Protein AF-A0A9D2JHE3-F1 (afdb_monomer_lite)

Organism: NCBI:txid2838561

Foldseek 3Di:
DVVVLVVQVVCCVVDVPDFDADQCCVVPVPCVVRHGQAHEDEADDLVVQCVCQVPPHPHQYEYQEHWQQADPTSPPVVSQLVVVVVHVSHPYYAYFPAEQPWDWDQDPPPRDTDTAFPPVVVDPDHPGRSSRRHCAYNVRHGDPSVVVVCVSVVVVVD

InterPro domains:
  IPR006103 Glycoside hydrolase family 2, catalytic domain [PF02836] (2-155)
  IPR017853 Glycoside hydrolase superfamily [SSF51445] (3-153)
  IPR050347 Bacterial Beta-galactosidase [PTHR46323] (1-153)

Sequence (158 aa):
GDNTVAMDQYFKSVDDSRLTHYEGIFQNRVDEDRMSDVESRMYASPADIKEYLSNNPKKPYLNCEYMHSMGNSVGGFDEYVHLYDEFDTYLGGFIWDYIDQALYVTDEVTGKQVLRYGGDFDERHSDYEFSGDGIVFANRQPKPAIQEVSYYYGRYDN

pLDDT: mean 96.23, std 3.99, range [56.28, 98.69]

Radius of gyration: 19.62 Å; chains: 1; bounding box: 42×37×54 Å

Secondary structure (DSSP, 8-state):
-HHHHHHHHHHHHH-TTS----THHHH-GGGTTTS-SSEEEES--HHHHHHHHHS--SS-EEEEEES--SSS--TTHHHHHHHHHH-TTEEEEEES-SB---EEEE-TTT--EEEE-TTTT--SS--GGGG---SB-TTSPBPTHHHHHHHHHTTT--

Structure (mmCIF, N/CA/C/O backbone):
data_AF-A0A9D2JHE3-F1
#
_entry.id   AF-A0A9D2JHE3-F1
#
loop_
_atom_site.group_PDB
_atom_site.id
_atom_site.type_symbol
_atom_site.label_atom_id
_atom_site.label_alt_id
_atom_site.label_comp_id
_atom_site.label_asym_id
_atom_site.label_entity_id
_atom_site.label_seq_id
_atom_site.pdbx_PDB_ins_code
_atom_site.Cartn_x
_atom_site.Cartn_y
_atom_site.Cartn_z
_atom_site.occupancy
_atom_site.B_iso_or_equiv
_atom_site.auth_seq_id
_atom_site.auth_comp_id
_atom_site.auth_asym_id
_atom_site.auth_atom_id
_atom_site.pdbx_PDB_model_num
ATOM 1 N N . GLY A 1 1 ? 14.855 -16.138 -4.904 1.00 89.44 1 GLY A N 1
ATOM 2 C CA . GLY A 1 1 ? 15.406 -17.457 -4.544 1.00 89.44 1 GLY A CA 1
ATOM 3 C C . GLY A 1 1 ? 14.767 -18.498 -5.435 1.00 89.44 1 GLY A C 1
ATOM 4 O O . GLY A 1 1 ? 13.705 -18.229 -5.979 1.00 89.44 1 GLY A O 1
ATOM 5 N N . ASP A 1 2 ? 15.355 -19.684 -5.585 1.00 94.56 2 ASP A N 1
ATOM 6 C CA . ASP A 1 2 ? 14.929 -20.611 -6.651 1.00 94.56 2 ASP A CA 1
ATOM 7 C C . ASP A 1 2 ? 13.441 -21.003 -6.611 1.00 94.56 2 ASP A C 1
ATOM 9 O O . ASP A 1 2 ? 12.822 -21.127 -7.664 1.00 94.56 2 ASP A O 1
ATOM 13 N N . ASN A 1 3 ? 12.828 -21.099 -5.424 1.00 96.75 3 ASN A N 1
ATOM 14 C CA . ASN A 1 3 ? 11.388 -21.361 -5.308 1.00 96.75 3 ASN A CA 1
ATOM 15 C C . ASN A 1 3 ? 10.529 -20.232 -5.898 1.00 96.75 3 ASN A C 1
ATOM 17 O O . ASN A 1 3 ? 9.572 -20.513 -6.614 1.00 96.75 3 ASN A O 1
ATOM 21 N N . THR A 1 4 ? 10.854 -18.965 -5.621 1.00 96.44 4 THR A N 1
ATOM 22 C CA . THR A 1 4 ? 10.079 -17.828 -6.144 1.00 96.44 4 THR A CA 1
ATOM 23 C C . THR A 1 4 ? 10.277 -17.653 -7.646 1.00 96.44 4 THR A C 1
ATOM 25 O O . THR A 1 4 ? 9.315 -17.362 -8.349 1.00 96.44 4 THR A O 1
ATOM 28 N N . VAL A 1 5 ? 11.473 -17.956 -8.162 1.00 97.06 5 VAL A N 1
ATOM 29 C CA . VAL A 1 5 ? 11.715 -18.003 -9.612 1.00 97.06 5 VAL A CA 1
ATOM 30 C C . VAL A 1 5 ? 10.904 -19.122 -10.270 1.00 97.06 5 VAL A C 1
ATOM 32 O O . VAL A 1 5 ? 10.291 -18.903 -11.310 1.00 97.06 5 VAL A O 1
ATOM 35 N N . ALA A 1 6 ? 10.851 -20.314 -9.668 1.00 98.00 6 ALA A N 1
ATOM 36 C CA . ALA A 1 6 ? 10.049 -21.417 -10.196 1.00 98.00 6 ALA A CA 1
ATOM 37 C C . ALA A 1 6 ? 8.542 -21.092 -10.204 1.00 98.00 6 ALA A C 1
ATOM 39 O O . ALA A 1 6 ? 7.841 -21.478 -11.137 1.00 98.00 6 ALA A O 1
ATOM 40 N N . MET A 1 7 ? 8.046 -20.361 -9.197 1.00 97.88 7 MET A N 1
ATOM 41 C CA . MET A 1 7 ? 6.662 -19.872 -9.169 1.00 97.88 7 MET A CA 1
ATOM 42 C C . MET A 1 7 ? 6.382 -18.882 -10.303 1.00 97.88 7 MET A C 1
ATOM 44 O O . MET A 1 7 ? 5.383 -19.041 -11.000 1.00 97.88 7 MET A O 1
ATOM 48 N N . ASP A 1 8 ? 7.261 -17.899 -10.512 1.00 97.56 8 ASP A N 1
ATOM 49 C CA . ASP A 1 8 ? 7.140 -16.922 -11.601 1.00 97.56 8 ASP A CA 1
ATOM 50 C C . ASP A 1 8 ? 7.090 -17.620 -12.971 1.00 97.56 8 ASP A C 1
ATOM 52 O O . ASP A 1 8 ? 6.124 -17.464 -13.720 1.00 97.56 8 ASP A O 1
ATOM 56 N N . GLN A 1 9 ? 8.050 -18.514 -13.230 1.00 97.44 9 GLN A N 1
ATOM 57 C CA . GLN A 1 9 ? 8.107 -19.319 -14.452 1.00 97.44 9 GLN A CA 1
ATOM 58 C C . GLN A 1 9 ? 6.847 -20.164 -14.656 1.00 97.44 9 GLN A C 1
ATOM 60 O O . GLN A 1 9 ? 6.346 -20.271 -15.776 1.00 97.44 9 GLN A O 1
ATOM 65 N N . TYR A 1 10 ? 6.318 -20.758 -13.583 1.00 98.00 10 TYR A N 1
ATOM 66 C CA . TYR A 1 10 ? 5.072 -21.509 -13.649 1.00 98.00 10 TYR A CA 1
ATOM 67 C C . TYR A 1 10 ? 3.901 -20.612 -14.057 1.00 98.00 10 TYR A C 1
ATOM 69 O O . TYR A 1 10 ? 3.204 -20.948 -15.015 1.00 98.00 10 TYR A O 1
ATOM 77 N N . PHE A 1 11 ? 3.700 -19.466 -13.396 1.00 97.88 11 PHE A N 1
ATOM 78 C CA . PHE A 1 11 ? 2.599 -18.561 -13.732 1.00 97.88 11 PHE A CA 1
ATOM 79 C C . PHE A 1 11 ? 2.693 -18.066 -15.174 1.00 97.88 11 PHE A C 1
ATOM 81 O O . PHE A 1 11 ? 1.696 -18.133 -15.885 1.00 97.88 11 PHE A O 1
ATOM 88 N N . LYS A 1 12 ? 3.893 -17.714 -15.648 1.00 97.44 12 LYS A N 1
ATOM 89 C CA . LYS A 1 12 ? 4.123 -17.348 -17.054 1.00 97.44 12 LYS A CA 1
ATOM 90 C C . LYS A 1 12 ? 3.862 -18.494 -18.032 1.00 97.44 12 LYS A C 1
ATOM 92 O O . LYS A 1 12 ? 3.424 -18.248 -19.147 1.00 97.44 12 LYS A O 1
ATOM 97 N N . SER A 1 13 ? 4.103 -19.746 -17.636 1.00 98.06 13 SER A N 1
ATOM 98 C CA . SER A 1 13 ? 3.794 -20.910 -18.482 1.00 98.06 13 SER A CA 1
ATOM 99 C C . SER A 1 13 ? 2.296 -21.222 -18.573 1.00 98.06 13 SER A C 1
ATOM 101 O O . SER A 1 13 ? 1.853 -21.820 -19.552 1.00 98.06 13 SER A O 1
ATOM 103 N N . VAL A 1 14 ? 1.527 -20.849 -17.545 1.00 98.25 14 VAL A N 1
ATOM 104 C CA . VAL A 1 14 ? 0.078 -21.081 -17.466 1.00 98.25 14 VAL A CA 1
ATOM 105 C C . VAL A 1 14 ? -0.696 -19.943 -18.121 1.00 98.25 14 VAL A C 1
ATOM 107 O O . VAL A 1 14 ? -1.692 -20.193 -18.797 1.00 98.25 14 VAL A O 1
ATOM 110 N N . ASP A 1 15 ? -0.252 -18.709 -17.903 1.00 97.94 15 ASP A N 1
ATOM 111 C CA . ASP A 1 15 ? -0.874 -17.497 -18.411 1.00 97.94 15 ASP A CA 1
ATOM 112 C C . ASP A 1 15 ? 0.158 -16.364 -18.505 1.00 97.94 15 ASP A C 1
ATOM 114 O O . ASP A 1 15 ? 0.488 -15.699 -17.520 1.00 97.94 15 ASP A O 1
ATOM 118 N N . ASP A 1 16 ? 0.664 -16.131 -19.713 1.00 96.75 16 ASP A N 1
ATOM 119 C CA . ASP A 1 16 ? 1.609 -15.053 -20.002 1.00 96.75 16 ASP A CA 1
ATOM 120 C C . ASP A 1 16 ? 0.926 -13.697 -20.240 1.00 96.75 16 ASP A C 1
ATOM 122 O O . ASP A 1 16 ? 1.611 -12.683 -20.385 1.00 96.75 16 ASP A O 1
ATOM 126 N N . SER A 1 17 ? -0.413 -13.636 -20.213 1.00 98.12 17 SER A N 1
ATOM 127 C CA . SER A 1 17 ? -1.161 -12.396 -20.431 1.00 98.12 17 SER A CA 1
ATOM 128 C C . SER A 1 17 ? -1.176 -11.476 -19.206 1.00 98.12 17 SER A C 1
ATOM 130 O O . SER A 1 17 ? -1.727 -10.374 -19.280 1.00 98.12 17 SER A O 1
ATOM 132 N N . ARG A 1 18 ? -0.652 -11.927 -18.059 1.00 97.62 18 ARG A N 1
ATOM 133 C CA . ARG A 1 18 ? -0.622 -11.183 -16.792 1.00 97.62 18 ARG A CA 1
ATOM 134 C C . ARG A 1 18 ? 0.807 -10.912 -16.334 1.00 97.62 18 ARG A C 1
ATOM 136 O O . ARG A 1 18 ? 1.729 -11.694 -16.573 1.00 97.62 18 ARG A O 1
ATOM 143 N N . LEU A 1 19 ? 0.971 -9.791 -15.636 1.00 97.19 19 LEU A N 1
ATOM 144 C CA . LEU A 1 19 ? 2.229 -9.443 -14.987 1.00 97.19 19 LEU A CA 1
ATOM 145 C C . LEU A 1 19 ? 2.377 -10.187 -13.653 1.00 97.19 19 LEU A C 1
ATOM 147 O O . LEU A 1 19 ? 1.390 -10.422 -12.955 1.00 97.19 19 LEU A O 1
ATOM 151 N N . THR A 1 20 ? 3.608 -10.530 -13.296 1.00 97.25 20 THR A N 1
ATOM 152 C CA . THR A 1 20 ? 4.003 -11.037 -11.984 1.00 97.25 20 THR A CA 1
ATOM 153 C C . THR A 1 20 ? 4.663 -9.926 -11.175 1.00 97.25 20 THR A C 1
ATOM 155 O O . THR A 1 20 ? 5.323 -9.029 -11.704 1.00 97.25 20 THR A O 1
ATOM 158 N N . HIS A 1 21 ? 4.478 -9.979 -9.861 1.00 97.62 21 HIS A N 1
ATOM 159 C CA . HIS A 1 21 ? 4.990 -8.993 -8.916 1.00 97.62 21 HIS A CA 1
ATOM 160 C C . HIS A 1 21 ? 5.563 -9.712 -7.696 1.00 97.62 21 HIS A C 1
ATOM 162 O O . HIS A 1 21 ? 4.945 -10.639 -7.170 1.00 97.62 21 HIS A O 1
ATOM 168 N N . TYR A 1 22 ? 6.751 -9.290 -7.261 1.00 97.62 22 TYR A N 1
ATOM 169 C CA . TYR A 1 22 ? 7.334 -9.707 -5.990 1.00 97.62 22 TYR A CA 1
ATOM 170 C C . TYR A 1 22 ? 8.301 -8.639 -5.461 1.00 97.62 22 TYR A C 1
ATOM 172 O O . TYR A 1 22 ? 9.407 -8.487 -5.984 1.00 97.62 22 TYR A O 1
ATOM 180 N N . GLU A 1 23 ? 7.903 -7.922 -4.404 1.00 97.69 23 GLU A N 1
ATOM 181 C CA . GLU A 1 23 ? 8.693 -6.827 -3.805 1.00 97.69 23 GLU A CA 1
ATOM 182 C C . GLU A 1 23 ? 10.089 -7.271 -3.366 1.00 97.69 23 GLU A C 1
ATOM 184 O O . GLU A 1 23 ? 11.056 -6.544 -3.579 1.00 97.69 23 GLU A O 1
ATOM 189 N N . GLY A 1 24 ? 10.226 -8.497 -2.850 1.00 96.62 24 GLY A N 1
ATOM 190 C CA . GLY A 1 24 ? 11.484 -8.967 -2.269 1.00 96.62 24 GLY A CA 1
ATOM 191 C C . GLY A 1 24 ? 12.676 -8.996 -3.239 1.00 96.62 24 GLY A C 1
ATOM 192 O O . GLY A 1 24 ? 13.811 -9.148 -2.787 1.00 96.62 24 GLY A O 1
ATOM 193 N N . ILE A 1 25 ? 12.453 -8.833 -4.554 1.00 93.44 25 ILE A N 1
ATOM 194 C CA . ILE A 1 25 ? 13.524 -8.581 -5.537 1.00 93.44 25 ILE A CA 1
ATOM 195 C C . ILE A 1 25 ? 14.288 -7.294 -5.234 1.00 93.44 25 ILE A C 1
ATOM 197 O O . ILE A 1 25 ? 15.507 -7.270 -5.387 1.00 93.44 25 ILE A O 1
ATOM 201 N N . PHE A 1 26 ? 13.606 -6.241 -4.781 1.00 93.75 26 PHE A N 1
ATOM 202 C CA . PHE A 1 26 ? 14.256 -4.989 -4.408 1.00 93.75 26 PHE A CA 1
ATOM 203 C C . PHE A 1 26 ? 15.274 -5.210 -3.281 1.00 93.75 26 PHE A C 1
ATOM 205 O O . PHE A 1 26 ? 16.412 -4.746 -3.362 1.00 93.75 26 PHE A O 1
ATOM 212 N N . GLN A 1 27 ? 14.875 -5.977 -2.261 1.00 92.50 27 GLN A N 1
ATOM 213 C CA . GLN A 1 27 ? 15.705 -6.297 -1.097 1.00 92.50 27 GLN A CA 1
ATOM 214 C C . GLN A 1 27 ? 16.867 -7.240 -1.449 1.00 92.50 27 GLN A C 1
ATOM 216 O O . GLN A 1 27 ? 17.928 -7.195 -0.825 1.00 92.50 27 GLN A O 1
ATOM 221 N N . ASN A 1 28 ? 16.683 -8.108 -2.450 1.00 93.00 28 ASN A N 1
ATOM 222 C CA . ASN A 1 28 ? 17.708 -9.023 -2.938 1.00 93.00 28 ASN A CA 1
ATOM 223 C C . ASN A 1 28 ? 17.663 -9.165 -4.468 1.00 93.00 28 ASN A C 1
ATOM 225 O O . ASN A 1 28 ? 16.914 -9.972 -5.024 1.00 93.00 28 ASN A O 1
ATOM 229 N N . ARG A 1 29 ? 18.558 -8.429 -5.134 1.00 94.00 29 ARG A N 1
ATOM 230 C CA . ARG A 1 29 ? 18.593 -8.281 -6.597 1.00 94.00 29 ARG A CA 1
ATOM 231 C C . ARG A 1 29 ? 19.160 -9.478 -7.369 1.00 94.00 29 ARG A C 1
ATOM 233 O O . ARG A 1 29 ? 19.242 -9.410 -8.590 1.00 94.00 29 ARG A O 1
ATOM 240 N N . VAL A 1 30 ? 19.545 -10.573 -6.701 1.00 95.50 30 VAL A N 1
ATOM 241 C CA . VAL A 1 30 ? 20.143 -11.762 -7.354 1.00 95.50 30 VAL A CA 1
ATOM 242 C C . VAL A 1 30 ? 19.268 -12.310 -8.490 1.00 95.50 30 VAL A C 1
ATOM 244 O O . VAL A 1 30 ? 19.796 -12.776 -9.496 1.00 95.50 30 VAL A O 1
ATOM 247 N N . ASP A 1 31 ? 17.945 -12.220 -8.346 1.00 94.94 31 ASP A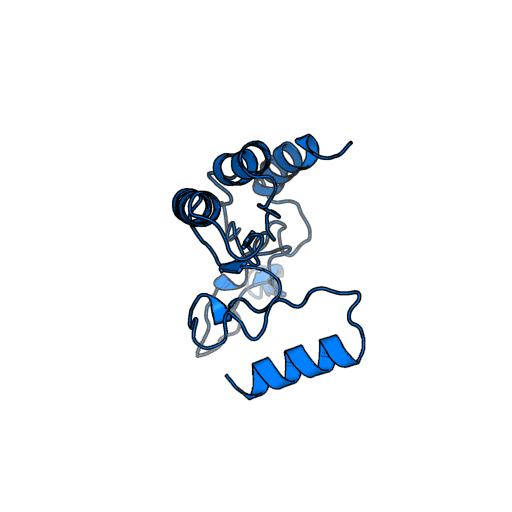 N 1
ATOM 248 C CA . ASP A 1 31 ? 16.972 -12.742 -9.311 1.00 94.94 31 ASP A CA 1
ATOM 249 C C . ASP A 1 31 ? 16.214 -11.633 -10.066 1.00 94.94 31 ASP A C 1
ATOM 251 O O . ASP A 1 31 ? 15.169 -11.900 -10.657 1.00 94.94 31 ASP A O 1
ATOM 255 N N . GLU A 1 32 ? 16.718 -10.392 -10.066 1.00 94.44 32 GLU A N 1
ATOM 256 C CA . GLU A 1 32 ? 16.048 -9.248 -10.706 1.00 94.44 32 GLU A CA 1
ATOM 257 C C . GLU A 1 32 ? 15.764 -9.496 -12.193 1.00 94.44 32 GLU A C 1
ATOM 259 O O . GLU A 1 32 ? 14.680 -9.179 -12.670 1.00 94.44 32 GLU A O 1
ATOM 264 N N . ASP A 1 33 ? 16.693 -10.113 -12.922 1.00 94.38 33 ASP A N 1
ATOM 265 C CA . ASP A 1 33 ? 16.518 -10.404 -14.351 1.00 94.38 33 ASP A CA 1
ATOM 266 C C . ASP A 1 33 ? 15.758 -11.728 -14.606 1.00 94.38 33 ASP A C 1
ATOM 268 O O . ASP A 1 33 ? 15.589 -12.135 -15.755 1.00 94.38 33 ASP A O 1
ATOM 272 N N . ARG A 1 34 ? 15.323 -12.435 -13.549 1.00 94.62 34 ARG A N 1
ATOM 273 C CA . ARG A 1 34 ? 14.712 -13.778 -13.629 1.00 94.62 34 ARG A CA 1
ATOM 274 C C . ARG A 1 34 ? 13.227 -13.826 -13.262 1.00 94.62 34 ARG A C 1
ATOM 276 O O . ARG A 1 34 ? 12.599 -14.831 -13.580 1.00 94.62 34 ARG A O 1
ATOM 283 N N . MET A 1 35 ? 12.696 -12.824 -12.560 1.00 95.62 35 MET A N 1
ATOM 284 C CA . MET A 1 35 ? 11.295 -12.783 -12.115 1.00 95.62 35 MET A CA 1
ATOM 285 C C . MET A 1 35 ? 10.813 -11.355 -11.811 1.00 95.62 35 MET A C 1
ATOM 287 O O . MET A 1 35 ? 11.631 -10.436 -11.702 1.00 95.62 35 MET A O 1
ATOM 291 N N . SER A 1 36 ? 9.498 -11.206 -11.592 1.00 96.62 36 SER A N 1
ATOM 292 C CA . SER A 1 36 ? 8.782 -9.935 -11.372 1.00 96.62 36 SER A CA 1
ATOM 293 C C . SER A 1 36 ? 8.875 -8.995 -12.574 1.00 96.62 36 SER A C 1
ATOM 295 O O . SER A 1 36 ? 9.957 -8.546 -12.937 1.00 96.62 36 SER A O 1
ATOM 297 N N . ASP A 1 37 ? 7.755 -8.616 -13.174 1.00 97.38 37 ASP A N 1
ATOM 298 C CA . ASP A 1 37 ? 7.768 -7.712 -14.334 1.00 97.38 37 ASP A CA 1
ATOM 299 C C . ASP A 1 37 ? 7.876 -6.232 -13.950 1.00 97.38 37 ASP A C 1
ATOM 301 O O . ASP A 1 37 ? 8.131 -5.378 -14.798 1.00 97.38 37 ASP A O 1
ATOM 305 N N . VAL A 1 38 ? 7.693 -5.921 -12.667 1.00 97.44 38 VAL A N 1
ATOM 306 C CA . VAL A 1 38 ? 7.720 -4.557 -12.131 1.00 97.44 38 VAL A CA 1
ATOM 307 C C . VAL A 1 38 ? 8.799 -4.417 -11.058 1.00 97.44 38 VAL A C 1
ATOM 309 O O . VAL A 1 38 ? 9.090 -5.370 -10.324 1.00 97.44 38 VAL A O 1
ATOM 312 N N . GLU A 1 39 ? 9.391 -3.227 -10.967 1.00 97.88 39 GLU A N 1
ATOM 313 C CA . GLU A 1 39 ? 10.095 -2.795 -9.761 1.00 97.88 39 GLU A CA 1
ATOM 314 C C . GLU A 1 39 ? 9.034 -2.464 -8.719 1.00 97.88 39 GLU A C 1
ATOM 316 O O . GLU A 1 39 ? 8.122 -1.681 -8.987 1.00 97.88 39 GLU A O 1
ATOM 321 N N . SER A 1 40 ? 9.147 -3.055 -7.534 1.00 97.94 40 SER A N 1
ATOM 322 C CA . SER A 1 40 ? 8.241 -2.738 -6.443 1.00 97.94 40 SER A CA 1
ATOM 323 C C . SER A 1 40 ? 8.965 -2.557 -5.136 1.00 97.94 40 SER A C 1
ATOM 325 O O . SER A 1 40 ? 9.895 -3.299 -4.836 1.00 97.94 40 SER A O 1
ATOM 327 N N . ARG A 1 41 ? 8.494 -1.592 -4.347 1.00 98.19 41 ARG A N 1
ATOM 328 C CA . ARG A 1 41 ? 8.985 -1.310 -2.997 1.00 98.19 41 ARG A CA 1
ATOM 329 C C . ARG A 1 41 ? 7.817 -1.031 -2.062 1.00 98.19 41 ARG A C 1
ATOM 331 O O . ARG A 1 41 ? 6.735 -0.645 -2.505 1.00 98.19 41 ARG A O 1
ATOM 338 N N . MET A 1 42 ? 8.071 -1.212 -0.773 1.00 98.38 42 MET A N 1
ATOM 339 C CA . MET A 1 42 ? 7.200 -0.760 0.307 1.00 98.38 42 MET A CA 1
ATOM 340 C C . MET A 1 42 ? 7.793 0.512 0.925 1.00 98.38 42 MET A C 1
ATOM 342 O O . MET A 1 42 ? 8.991 0.556 1.209 1.00 98.38 42 MET A O 1
ATOM 346 N N . TYR A 1 43 ? 6.967 1.541 1.128 1.00 97.81 43 TYR A N 1
ATOM 347 C CA . TYR A 1 43 ? 7.309 2.769 1.866 1.00 97.81 43 TYR A CA 1
ATOM 348 C C . TYR A 1 43 ? 8.556 3.525 1.353 1.00 97.81 43 TYR A C 1
ATOM 350 O O . TYR A 1 43 ? 9.285 4.141 2.133 1.00 97.81 43 TYR A O 1
ATOM 358 N N . ALA A 1 44 ? 8.825 3.483 0.044 1.00 97.88 44 ALA A N 1
ATOM 359 C CA . ALA A 1 44 ? 9.911 4.250 -0.568 1.00 97.88 44 ALA A CA 1
ATOM 360 C C . ALA A 1 44 ? 9.578 5.747 -0.610 1.00 97.88 44 ALA A C 1
ATOM 362 O O . ALA A 1 44 ? 8.443 6.113 -0.891 1.00 97.88 44 ALA A O 1
ATOM 363 N N . SER A 1 45 ? 10.568 6.615 -0.380 1.00 98.06 45 SER A N 1
ATOM 364 C CA . SER A 1 45 ? 10.363 8.066 -0.467 1.00 98.06 45 SER A CA 1
ATOM 365 C C . SER A 1 45 ? 10.122 8.518 -1.921 1.00 98.06 45 SER A C 1
ATOM 367 O O . SER A 1 45 ? 10.665 7.895 -2.839 1.00 98.06 45 SER A O 1
ATOM 369 N N . PRO A 1 46 ? 9.410 9.636 -2.176 1.00 98.19 46 PRO A N 1
ATOM 370 C CA . PRO A 1 46 ? 9.285 10.190 -3.528 1.00 98.19 46 PRO A CA 1
ATOM 371 C C . PRO A 1 46 ? 10.643 10.474 -4.188 1.00 98.19 46 PRO A C 1
ATOM 373 O O . PRO A 1 46 ? 10.802 10.285 -5.394 1.00 98.19 46 PRO A O 1
ATOM 376 N N . ALA A 1 47 ? 11.648 10.867 -3.396 1.00 98.38 47 ALA A N 1
ATOM 377 C CA . ALA A 1 47 ? 13.008 11.105 -3.874 1.00 98.38 47 ALA A CA 1
ATOM 378 C C . ALA A 1 47 ? 13.685 9.818 -4.375 1.00 98.38 47 ALA A C 1
ATOM 380 O O . ALA A 1 47 ? 14.262 9.820 -5.460 1.00 98.38 47 ALA A O 1
ATOM 381 N N . ASP A 1 48 ? 13.562 8.714 -3.635 1.00 98.12 48 ASP A N 1
ATOM 382 C CA . ASP A 1 48 ? 14.100 7.411 -4.038 1.00 98.12 48 ASP A CA 1
ATOM 383 C C . ASP A 1 48 ? 13.421 6.890 -5.315 1.00 98.12 48 ASP A C 1
ATOM 385 O O . ASP A 1 48 ? 14.064 6.293 -6.182 1.00 98.12 48 ASP A O 1
ATOM 389 N N . ILE A 1 49 ? 12.103 7.088 -5.423 1.00 98.38 49 ILE A N 1
ATOM 390 C CA . ILE A 1 49 ? 11.321 6.686 -6.598 1.00 98.38 49 ILE A CA 1
ATOM 391 C C . ILE A 1 49 ? 11.799 7.474 -7.820 1.00 98.38 49 ILE A C 1
ATOM 393 O O . ILE A 1 49 ? 12.112 6.896 -8.863 1.00 98.38 49 ILE A O 1
ATOM 397 N N . LYS A 1 50 ? 11.922 8.796 -7.666 1.00 98.31 50 LYS A N 1
ATOM 398 C CA . LYS A 1 50 ? 12.436 9.697 -8.697 1.00 98.31 50 LYS A CA 1
ATOM 399 C C . LYS A 1 50 ? 13.851 9.330 -9.130 1.00 98.31 50 LYS A C 1
ATOM 401 O O . LYS A 1 50 ? 14.149 9.369 -10.324 1.00 98.31 50 LYS A O 1
ATOM 406 N N . GLU A 1 51 ? 14.713 8.950 -8.189 1.00 98.19 51 GLU A N 1
ATOM 407 C CA . GLU A 1 51 ? 16.062 8.475 -8.488 1.00 98.19 51 GLU A CA 1
ATOM 408 C C . GLU A 1 51 ? 16.025 7.224 -9.373 1.00 98.19 51 GLU A C 1
ATOM 410 O O . GLU A 1 51 ? 16.695 7.198 -10.404 1.00 98.19 51 GLU A O 1
ATOM 415 N N . TYR A 1 52 ? 15.219 6.214 -9.038 1.00 97.75 52 TYR A N 1
ATOM 416 C CA . TYR A 1 52 ? 15.094 5.011 -9.869 1.00 97.75 52 TYR A CA 1
ATOM 417 C C . TYR A 1 52 ? 14.595 5.342 -11.284 1.00 97.75 52 TYR A C 1
ATOM 419 O O . TYR A 1 52 ? 15.211 4.953 -12.279 1.00 97.75 52 TYR A O 1
ATOM 427 N N . LEU A 1 53 ? 13.503 6.105 -11.376 1.00 98.12 53 LEU A N 1
ATOM 428 C CA . LEU A 1 53 ? 12.848 6.432 -12.644 1.00 98.12 53 LEU A CA 1
ATOM 429 C C . LEU A 1 53 ? 13.713 7.313 -13.559 1.00 98.12 53 LEU A C 1
ATOM 431 O O . LEU A 1 53 ? 13.601 7.223 -14.780 1.00 98.12 53 LEU A O 1
ATOM 435 N N . SER A 1 54 ? 14.616 8.119 -12.993 1.00 98.06 54 SER A N 1
ATOM 436 C CA . SER A 1 54 ? 15.512 8.998 -13.758 1.00 98.06 54 SER A CA 1
ATOM 437 C C . SER A 1 54 ? 16.773 8.299 -14.285 1.00 98.06 54 SER A C 1
ATOM 439 O O . SER A 1 54 ? 17.502 8.880 -15.088 1.00 98.06 54 SER A O 1
ATOM 441 N N . ASN A 1 55 ? 17.058 7.067 -13.850 1.00 96.88 55 ASN A N 1
ATOM 442 C CA . ASN A 1 55 ? 18.351 6.408 -14.060 1.00 96.88 55 ASN A CA 1
ATOM 443 C C . ASN A 1 55 ? 18.258 5.156 -14.950 1.00 96.88 55 ASN A C 1
ATOM 445 O O . ASN A 1 55 ? 18.803 4.106 -14.615 1.00 96.88 55 ASN A O 1
ATOM 449 N N . ASN A 1 56 ? 17.616 5.280 -16.119 1.00 93.50 56 ASN A N 1
ATOM 450 C CA . ASN A 1 56 ? 17.391 4.178 -17.070 1.00 93.50 56 ASN A CA 1
ATOM 451 C C . ASN A 1 56 ? 16.746 2.949 -16.396 1.00 93.50 56 ASN A C 1
ATOM 453 O O . ASN A 1 56 ? 17.371 1.883 -16.327 1.00 93.50 56 ASN A O 1
ATOM 457 N N . PRO A 1 57 ? 15.512 3.090 -15.878 1.00 94.56 57 PRO A N 1
ATOM 458 C CA . PRO A 1 57 ? 14.845 2.025 -15.143 1.00 94.56 57 PRO A CA 1
ATOM 459 C C . PRO A 1 57 ? 14.675 0.781 -16.022 1.00 94.56 57 PRO A C 1
ATOM 461 O O . PRO A 1 57 ? 14.240 0.864 -17.171 1.00 94.56 57 PRO A O 1
ATOM 464 N N . LYS A 1 58 ? 15.009 -0.393 -15.471 1.00 94.38 58 LYS A N 1
ATOM 465 C CA . LYS A 1 58 ? 14.830 -1.681 -16.163 1.00 94.38 58 LYS A CA 1
ATOM 466 C C . LYS A 1 58 ? 13.357 -2.078 -16.288 1.00 94.38 58 LYS A C 1
ATOM 468 O O . LYS A 1 58 ? 12.997 -2.789 -17.222 1.00 94.38 58 LYS A O 1
ATOM 473 N N . LYS A 1 59 ? 12.536 -1.681 -15.314 1.00 97.00 59 LYS A N 1
ATOM 474 C CA . LYS A 1 59 ? 11.131 -2.071 -15.157 1.00 97.00 59 LYS A CA 1
ATOM 475 C C . LYS A 1 59 ? 10.301 -0.838 -14.788 1.00 97.00 59 LYS A C 1
ATOM 477 O O . LYS A 1 59 ? 10.851 0.100 -14.209 1.00 97.00 59 LYS A O 1
ATOM 482 N N . PRO A 1 60 ? 8.995 -0.807 -15.096 1.00 97.94 60 PRO A N 1
ATOM 483 C CA . PRO A 1 60 ? 8.116 0.210 -14.534 1.00 97.94 60 PRO A CA 1
ATOM 484 C C . PRO A 1 60 ? 8.036 0.058 -13.007 1.00 97.94 60 PRO A C 1
ATOM 486 O O . PRO A 1 60 ? 8.274 -1.028 -12.471 1.00 97.94 60 PRO A O 1
ATOM 489 N N . TYR A 1 61 ? 7.719 1.151 -12.317 1.00 98.50 61 TYR A N 1
ATOM 490 C CA . TYR A 1 61 ? 7.769 1.234 -10.858 1.00 98.50 61 TYR A CA 1
ATOM 491 C C . TYR A 1 61 ? 6.371 1.205 -10.240 1.00 98.50 61 TYR A C 1
ATOM 493 O O . TYR A 1 61 ? 5.488 1.930 -10.690 1.00 98.50 61 TYR A O 1
ATOM 501 N N . LEU A 1 62 ? 6.190 0.440 -9.165 1.00 98.12 62 LEU A N 1
ATOM 502 C CA . LEU A 1 62 ? 4.949 0.339 -8.398 1.00 98.12 62 LEU A CA 1
ATOM 503 C C . LEU A 1 62 ? 5.242 0.343 -6.890 1.00 98.12 62 LEU A C 1
ATOM 505 O O . LEU A 1 62 ? 6.077 -0.419 -6.419 1.00 98.12 62 LEU A O 1
ATOM 509 N N . ASN A 1 63 ? 4.511 1.117 -6.093 1.00 98.25 63 ASN A N 1
ATOM 510 C CA . ASN A 1 63 ? 4.516 0.924 -4.642 1.00 98.25 63 ASN A CA 1
ATOM 511 C C . ASN A 1 63 ? 3.466 -0.124 -4.255 1.00 98.25 63 ASN A C 1
ATOM 513 O O . ASN A 1 63 ? 2.270 0.167 -4.271 1.00 98.25 63 ASN A O 1
ATOM 517 N N . CYS A 1 64 ? 3.876 -1.343 -3.898 1.00 98.44 64 CYS A N 1
ATOM 518 C CA . CYS A 1 64 ? 2.910 -2.345 -3.430 1.00 98.44 64 CYS A CA 1
ATOM 519 C C . CYS A 1 64 ? 2.323 -2.004 -2.060 1.00 98.44 64 CYS A C 1
ATOM 521 O O . CYS A 1 64 ? 1.190 -2.379 -1.789 1.00 98.44 64 CYS A O 1
ATOM 523 N N . GLU A 1 65 ? 3.067 -1.251 -1.249 1.00 98.56 65 GLU A N 1
ATOM 524 C CA . GLU A 1 65 ? 2.563 -0.584 -0.054 1.00 98.56 65 GLU A CA 1
ATOM 525 C C . GLU A 1 65 ? 3.193 0.805 0.033 1.00 98.56 65 GLU A C 1
ATOM 527 O O . GLU A 1 65 ? 4.412 0.966 -0.062 1.00 98.56 65 GLU A O 1
ATOM 532 N N . TYR A 1 66 ? 2.374 1.828 0.222 1.00 97.62 66 TYR A N 1
ATOM 533 C CA . TYR A 1 66 ? 2.832 3.166 0.588 1.00 97.62 66 TYR A CA 1
ATOM 534 C C . TYR A 1 66 ? 1.784 3.850 1.456 1.00 97.62 66 TYR A C 1
ATOM 536 O O . TYR A 1 66 ? 0.701 3.313 1.669 1.00 97.62 66 TYR A O 1
ATOM 544 N N . MET A 1 67 ? 2.111 5.030 1.979 1.00 97.38 67 MET A N 1
ATOM 545 C CA . MET A 1 67 ? 1.190 5.824 2.795 1.00 97.38 67 MET A CA 1
ATOM 546 C C . MET A 1 67 ? 0.533 5.059 3.936 1.00 97.38 67 MET A C 1
ATOM 548 O O . MET A 1 67 ? -0.687 4.965 4.008 1.00 97.38 67 MET A O 1
ATOM 552 N N . HIS A 1 68 ? 1.360 4.564 4.856 1.00 97.94 68 HIS A N 1
ATOM 553 C CA . HIS A 1 68 ? 0.888 3.898 6.063 1.00 97.94 68 HIS A CA 1
ATOM 554 C C . HIS A 1 68 ? -0.150 4.760 6.802 1.00 97.94 68 HIS A C 1
ATOM 556 O O . HIS A 1 68 ? 0.174 5.834 7.320 1.00 97.94 68 HIS A O 1
ATOM 562 N N . SER A 1 69 ? -1.405 4.315 6.830 1.00 97.56 69 SER A N 1
ATOM 563 C CA . SER A 1 69 ? -2.561 5.160 7.151 1.00 97.56 69 SER A CA 1
ATOM 564 C C . SER A 1 69 ? -2.987 5.108 8.627 1.00 97.56 69 SER A C 1
ATOM 566 O O . SER A 1 69 ? -3.990 5.701 9.028 1.00 97.56 69 SER A O 1
ATOM 568 N N . MET A 1 70 ? -2.180 4.449 9.463 1.00 98.19 70 MET A N 1
ATOM 569 C CA . MET A 1 70 ? -2.399 4.310 10.902 1.00 98.19 70 MET A CA 1
ATOM 570 C C . MET A 1 70 ? -2.643 5.639 11.616 1.00 98.19 70 MET A C 1
ATOM 572 O O . MET A 1 70 ? -1.867 6.590 11.523 1.00 98.19 70 MET A O 1
ATOM 576 N N . GLY A 1 71 ? -3.737 5.679 12.378 1.00 95.38 71 GLY A N 1
ATOM 577 C CA . GLY A 1 71 ? -4.152 6.859 13.131 1.00 95.38 71 GLY A CA 1
ATOM 578 C C . GLY A 1 71 ? -4.513 8.059 12.245 1.00 95.38 71 GLY A C 1
ATOM 579 O O . GLY A 1 71 ? -5.425 7.989 11.423 1.00 95.38 71 GLY A O 1
ATOM 580 N N . ASN A 1 72 ? -3.844 9.192 12.483 1.00 96.06 72 ASN A N 1
ATOM 581 C CA . ASN A 1 72 ? -3.983 10.422 11.700 1.00 96.06 72 ASN A CA 1
ATOM 582 C C . ASN A 1 72 ? -2.727 10.602 10.839 1.00 96.06 72 ASN A C 1
ATOM 584 O O . ASN A 1 72 ? -1.707 11.082 11.332 1.00 96.06 72 ASN A O 1
ATOM 588 N N . SER A 1 73 ? -2.800 10.155 9.587 1.00 95.81 73 SER A N 1
ATOM 589 C CA . SER A 1 73 ? -1.644 9.983 8.702 1.00 95.81 73 SER A CA 1
ATOM 590 C C . SER A 1 73 ? -1.961 10.441 7.266 1.00 95.81 73 SER A C 1
ATOM 592 O O . SER A 1 73 ? -2.799 11.318 7.068 1.00 95.81 73 SER A O 1
ATOM 594 N N . VAL A 1 74 ? -1.285 9.858 6.268 1.00 96.31 74 VAL A N 1
ATOM 595 C CA . VAL A 1 74 ? -1.411 10.149 4.825 1.00 96.31 74 VAL A CA 1
ATOM 596 C C . VAL A 1 74 ? -0.987 11.589 4.482 1.00 96.31 74 VAL A C 1
ATOM 598 O O . VAL A 1 74 ? -1.483 12.217 3.553 1.00 96.31 74 VAL A O 1
ATOM 601 N N . GLY A 1 75 ? -0.035 12.138 5.241 1.00 95.19 75 GLY A N 1
ATOM 602 C CA . GLY A 1 75 ? 0.601 13.417 4.914 1.00 95.19 75 GLY A CA 1
ATOM 603 C C . GLY A 1 75 ? 1.592 13.287 3.751 1.00 95.19 75 GLY A C 1
ATOM 604 O O . GLY A 1 75 ? 2.249 12.257 3.620 1.00 95.19 75 GLY A O 1
ATOM 605 N N . GLY A 1 76 ? 1.718 14.334 2.928 1.00 95.00 76 GLY A N 1
ATOM 606 C CA . GLY A 1 76 ? 2.634 14.360 1.774 1.00 95.00 76 GLY A CA 1
ATOM 607 C C . GLY A 1 76 ? 2.152 13.544 0.569 1.00 95.00 76 GLY A C 1
ATOM 608 O O . GLY A 1 76 ? 2.958 13.082 -0.236 1.00 95.00 76 GLY A O 1
ATOM 609 N N . PHE A 1 77 ? 0.842 13.292 0.465 1.00 96.69 77 PHE A N 1
ATOM 610 C CA . PHE A 1 77 ? 0.256 12.501 -0.625 1.00 96.69 77 PHE A CA 1
ATOM 611 C C . PHE A 1 77 ? 0.446 13.114 -2.003 1.00 96.69 77 PHE A C 1
ATOM 613 O O . PHE A 1 77 ? 0.660 12.395 -2.979 1.00 96.69 77 PHE A O 1
ATOM 620 N N . ASP A 1 78 ? 0.462 14.435 -2.059 1.00 96.00 78 ASP A N 1
ATOM 621 C CA . ASP A 1 78 ? 0.722 15.214 -3.255 1.00 96.00 78 ASP A CA 1
ATOM 622 C C . ASP A 1 78 ? 2.095 14.924 -3.869 1.00 96.00 78 ASP A C 1
ATOM 624 O O . ASP A 1 78 ? 2.200 14.819 -5.088 1.00 96.00 78 ASP A O 1
ATOM 628 N N . GLU A 1 79 ? 3.132 14.714 -3.052 1.00 97.12 79 GLU A N 1
ATOM 629 C CA . GLU A 1 79 ? 4.482 14.420 -3.547 1.00 97.12 79 GLU A CA 1
ATOM 630 C C . GLU A 1 79 ? 4.539 13.114 -4.348 1.00 97.12 79 GLU A C 1
ATOM 632 O O . GLU A 1 79 ? 5.213 13.047 -5.374 1.00 97.12 79 GLU A O 1
ATOM 637 N N . TYR A 1 80 ? 3.800 12.085 -3.921 1.00 97.56 80 TYR A N 1
ATOM 638 C CA . TYR A 1 80 ? 3.699 10.829 -4.670 1.00 97.56 80 TYR A CA 1
ATOM 639 C C . TYR A 1 80 ? 2.822 10.965 -5.910 1.00 97.56 80 TYR A C 1
ATOM 641 O O . TYR A 1 80 ? 3.073 10.301 -6.912 1.00 97.56 80 TYR A O 1
ATOM 649 N N . VAL A 1 81 ? 1.778 11.790 -5.841 1.00 95.94 81 VAL A N 1
ATOM 650 C CA . VAL A 1 81 ? 0.848 11.997 -6.952 1.00 95.94 81 VAL A CA 1
ATOM 651 C C . VAL A 1 81 ? 1.514 12.783 -8.082 1.00 95.94 81 VAL A C 1
ATOM 653 O O . VAL A 1 81 ? 1.353 12.421 -9.242 1.00 95.94 81 VAL A O 1
ATOM 656 N N . HIS A 1 82 ? 2.340 13.786 -7.774 1.00 95.88 82 HIS A N 1
ATOM 657 C CA . HIS A 1 82 ? 3.080 14.538 -8.793 1.00 95.88 82 HIS A CA 1
ATOM 658 C C . HIS A 1 82 ? 4.014 13.661 -9.643 1.00 95.88 82 HIS A C 1
ATOM 660 O O . HIS A 1 82 ? 4.300 14.012 -10.784 1.00 95.88 82 HIS A O 1
ATOM 666 N N . LEU A 1 83 ? 4.441 12.492 -9.147 1.00 97.19 83 LEU A N 1
ATOM 667 C CA . LEU A 1 83 ? 5.249 11.557 -9.935 1.00 97.19 83 LEU A CA 1
ATOM 668 C C . LEU A 1 83 ? 4.504 11.006 -11.162 1.00 97.19 83 LEU A C 1
ATOM 670 O O . LEU A 1 83 ? 5.165 10.692 -12.150 1.00 97.19 83 LEU A O 1
ATOM 674 N N . TYR A 1 84 ? 3.165 10.927 -11.139 1.00 95.56 84 TYR A N 1
ATOM 675 C CA . TYR A 1 84 ? 2.382 10.544 -12.324 1.00 95.56 84 TYR A CA 1
ATOM 676 C C . TYR A 1 84 ? 2.549 11.546 -13.468 1.00 95.56 84 TYR A C 1
ATOM 678 O O . TYR A 1 84 ? 2.577 11.151 -14.629 1.00 95.56 84 TYR A O 1
ATOM 686 N N . ASP A 1 85 ? 2.687 12.832 -13.141 1.00 94.50 85 ASP A N 1
ATOM 687 C CA . ASP A 1 85 ? 2.854 13.894 -14.132 1.00 94.50 85 ASP A CA 1
ATOM 688 C C . ASP A 1 85 ? 4.306 13.965 -14.655 1.00 94.50 85 ASP A C 1
ATOM 690 O O . ASP A 1 85 ? 4.563 14.567 -15.699 1.00 94.50 85 ASP A O 1
ATOM 694 N N . GLU A 1 86 ? 5.266 13.372 -13.933 1.00 96.81 86 GLU A N 1
ATOM 695 C CA . GLU A 1 86 ? 6.698 13.409 -14.262 1.00 96.81 86 GLU A CA 1
ATOM 696 C C . GLU A 1 86 ? 7.200 12.162 -15.010 1.00 96.81 86 GLU A C 1
ATOM 698 O O . GLU A 1 86 ? 8.146 12.272 -15.796 1.00 96.81 86 GLU A O 1
ATOM 703 N N . PHE A 1 87 ? 6.613 10.982 -14.772 1.00 97.62 87 PHE A N 1
ATOM 704 C CA . PHE A 1 87 ? 7.156 9.707 -15.253 1.00 97.62 87 PHE A CA 1
ATOM 705 C C . PHE A 1 87 ? 6.081 8.750 -15.791 1.00 97.62 87 PHE A C 1
ATOM 707 O O . PHE A 1 87 ? 5.372 8.107 -15.021 1.00 97.62 87 PHE A O 1
ATOM 714 N N . ASP A 1 88 ? 6.069 8.521 -17.109 1.00 95.44 88 ASP A N 1
ATOM 715 C CA . ASP A 1 88 ? 5.145 7.581 -17.778 1.00 95.44 88 ASP A CA 1
ATOM 716 C C . ASP A 1 88 ? 5.254 6.124 -17.279 1.00 95.44 88 ASP A C 1
ATOM 718 O O . ASP A 1 88 ? 4.340 5.320 -17.454 1.00 95.44 88 ASP A O 1
ATOM 722 N N . THR A 1 89 ? 6.394 5.749 -16.689 1.00 96.75 89 THR A N 1
ATOM 723 C CA . THR A 1 89 ? 6.659 4.401 -16.161 1.00 96.75 89 THR A CA 1
ATOM 724 C C . THR A 1 89 ? 6.409 4.276 -14.657 1.00 96.75 89 THR A C 1
ATOM 726 O O . THR A 1 89 ? 6.660 3.210 -14.086 1.00 96.75 89 THR A O 1
ATOM 729 N N . TYR A 1 90 ? 5.906 5.330 -14.009 1.00 98.00 90 TYR A N 1
ATOM 730 C CA . TYR A 1 90 ? 5.407 5.266 -12.641 1.00 98.00 90 TYR A CA 1
ATOM 731 C C . TYR A 1 90 ? 3.952 4.790 -12.634 1.00 98.00 90 TYR A C 1
ATOM 733 O O . TYR A 1 90 ? 3.048 5.469 -13.111 1.00 98.00 90 TYR A O 1
ATOM 741 N N . LEU A 1 91 ? 3.725 3.605 -12.073 1.00 97.12 91 LEU A N 1
ATOM 742 C CA . LEU A 1 91 ? 2.416 2.952 -12.033 1.00 97.12 91 LEU A CA 1
ATOM 743 C C . LEU A 1 91 ? 1.617 3.289 -10.770 1.00 97.12 91 LEU A C 1
ATOM 745 O O . LEU A 1 91 ? 0.527 2.751 -10.583 1.00 97.12 91 LEU A O 1
ATOM 749 N N . GLY A 1 92 ? 2.148 4.142 -9.890 1.00 96.56 92 GLY A N 1
ATOM 750 C CA . GLY A 1 92 ? 1.471 4.508 -8.654 1.00 96.56 92 GLY A CA 1
ATOM 751 C C . GLY A 1 92 ? 1.720 3.550 -7.502 1.00 96.56 92 GLY A C 1
ATOM 752 O O . GLY A 1 92 ? 2.839 3.073 -7.295 1.00 96.56 92 GLY A O 1
ATOM 753 N N . GLY A 1 93 ? 0.670 3.276 -6.728 1.00 96.56 93 GLY A N 1
ATOM 754 C CA . GLY A 1 93 ? 0.753 2.343 -5.616 1.00 96.56 93 GLY A CA 1
ATOM 755 C C . GLY A 1 93 ? -0.550 2.060 -4.882 1.00 96.56 93 GLY A C 1
ATOM 756 O O . GLY A 1 93 ? -1.603 2.615 -5.195 1.00 96.56 93 GLY A O 1
ATOM 757 N N . PHE A 1 94 ? -0.450 1.202 -3.870 1.00 98.19 94 PHE A N 1
ATOM 758 C CA . PHE A 1 94 ? -1.562 0.789 -3.015 1.00 98.19 94 PHE A CA 1
ATOM 759 C C . PHE A 1 94 ? -1.348 1.278 -1.582 1.00 98.19 94 PHE A C 1
ATOM 761 O O . PHE A 1 94 ? -0.351 0.939 -0.943 1.00 98.19 94 PHE A O 1
ATOM 768 N N . ILE A 1 95 ? -2.273 2.105 -1.090 1.00 98.31 95 ILE A N 1
ATOM 769 C CA . ILE A 1 95 ? -2.230 2.642 0.276 1.00 98.31 95 ILE A CA 1
ATOM 770 C C . ILE A 1 95 ? -2.371 1.489 1.272 1.00 98.31 95 ILE A C 1
ATOM 772 O O . ILE A 1 95 ? -3.276 0.667 1.115 1.00 98.31 95 ILE A O 1
ATOM 776 N N . TRP A 1 96 ? -1.513 1.454 2.291 1.00 98.69 96 TRP A N 1
ATOM 777 C CA . TRP A 1 96 ? -1.629 0.510 3.402 1.00 98.69 96 TRP A CA 1
ATOM 778 C C . TRP A 1 96 ? -2.362 1.143 4.600 1.00 98.69 96 TRP A C 1
ATOM 780 O O . TRP A 1 96 ? -1.832 2.066 5.215 1.00 98.69 96 TRP A O 1
ATOM 790 N N . ASP A 1 97 ? -3.559 0.703 4.982 1.00 98.44 97 ASP A N 1
ATOM 791 C CA . ASP A 1 97 ? -4.445 -0.229 4.274 1.00 98.44 97 ASP A CA 1
ATOM 792 C C . ASP A 1 97 ? -5.895 0.300 4.204 1.00 98.44 97 ASP A C 1
ATOM 794 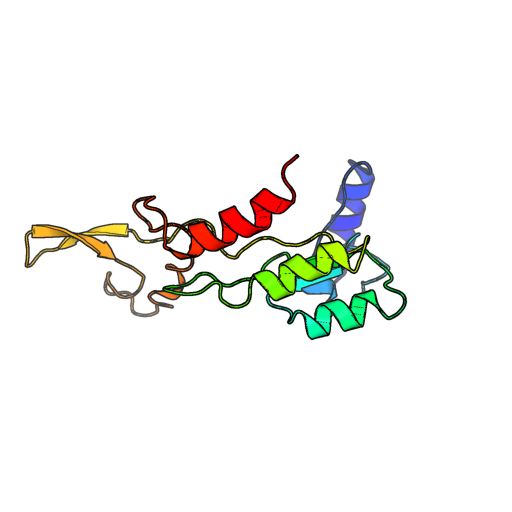O O . ASP A 1 97 ? -6.154 1.503 4.320 1.00 98.44 97 ASP A O 1
ATOM 798 N N . TYR A 1 98 ? -6.867 -0.569 3.916 1.00 97.94 98 TYR A N 1
ATOM 799 C CA . TYR A 1 98 ? -8.244 -0.129 3.702 1.00 97.94 98 TYR A CA 1
ATOM 800 C C . TYR A 1 98 ? -9.028 0.129 5.000 1.00 97.94 98 TYR A C 1
ATOM 802 O O . TYR A 1 98 ? -9.758 1.119 5.070 1.00 97.94 98 TYR A O 1
ATOM 810 N N . ILE A 1 99 ? -8.947 -0.745 6.010 1.00 98.31 99 ILE A N 1
ATOM 811 C CA . ILE A 1 99 ? -9.846 -0.703 7.175 1.00 98.31 99 ILE A CA 1
ATOM 812 C C . ILE A 1 99 ? -9.148 -1.156 8.455 1.00 98.31 99 ILE A C 1
ATOM 814 O O . ILE A 1 99 ? -8.551 -2.224 8.477 1.00 98.31 99 ILE A O 1
ATOM 818 N N . ASP A 1 100 ? -9.326 -0.400 9.543 1.00 98.56 100 ASP A N 1
ATOM 819 C CA . ASP A 1 100 ? -8.825 -0.818 10.857 1.00 98.56 100 ASP A CA 1
ATOM 820 C C . ASP A 1 100 ? -9.385 -2.195 11.249 1.00 98.56 100 ASP A C 1
ATOM 822 O O . ASP A 1 100 ? -10.600 -2.434 11.240 1.00 98.56 100 ASP A O 1
ATOM 826 N N . GLN A 1 101 ? -8.500 -3.084 11.677 1.00 98.56 101 GLN A N 1
ATOM 827 C CA . GLN A 1 101 ? -8.807 -4.448 12.086 1.00 98.56 101 GLN A CA 1
ATOM 828 C C . GLN A 1 101 ? -9.017 -4.518 13.607 1.00 98.56 101 GLN A C 1
ATOM 830 O O . GLN A 1 101 ? -8.245 -5.127 14.343 1.00 98.56 101 GLN A O 1
ATOM 835 N N . ALA A 1 102 ? -10.098 -3.894 14.085 1.00 98.12 102 ALA A N 1
ATOM 836 C CA . ALA A 1 102 ? -10.499 -3.902 15.495 1.00 98.12 102 ALA A CA 1
ATOM 837 C C . ALA A 1 102 ? -11.761 -4.744 15.737 1.00 98.12 102 ALA A C 1
ATOM 839 O O . ALA A 1 102 ? -12.660 -4.806 14.892 1.00 98.12 102 ALA A O 1
ATOM 840 N N . LEU A 1 103 ? -11.879 -5.344 16.924 1.00 97.75 103 LEU A N 1
ATOM 841 C CA . LEU A 1 103 ? -13.028 -6.179 17.287 1.00 97.75 103 LEU A CA 1
ATOM 842 C C . LEU A 1 103 ? -13.979 -5.458 18.240 1.00 97.75 103 LEU A C 1
ATOM 844 O O . LEU A 1 103 ? -13.566 -4.823 19.209 1.00 97.75 103 LEU A O 1
ATOM 848 N N . TYR A 1 104 ? -15.278 -5.603 17.982 1.00 97.50 104 TYR A N 1
ATOM 849 C CA . TYR A 1 104 ? -16.314 -5.120 18.885 1.00 97.50 104 TYR A CA 1
ATOM 850 C C . TYR A 1 104 ? -16.416 -5.990 20.139 1.00 97.50 104 TYR A C 1
ATOM 852 O O . TYR A 1 104 ? -16.628 -7.199 20.046 1.00 97.50 104 TYR A O 1
ATOM 860 N N . VAL A 1 105 ? -16.371 -5.351 21.306 1.00 97.19 105 V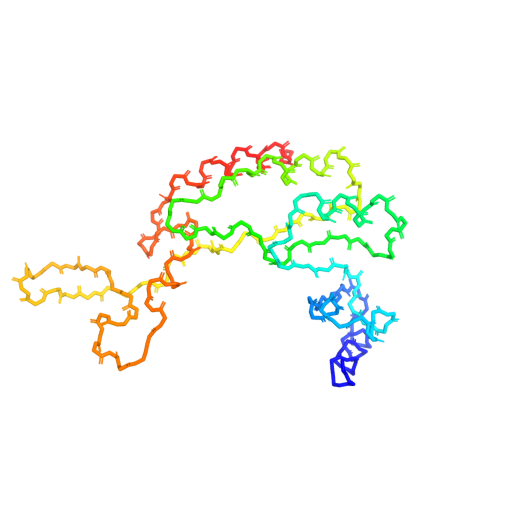AL A N 1
ATOM 861 C CA . VAL A 1 105 ? -16.515 -5.985 22.621 1.00 97.19 105 VAL A CA 1
ATOM 862 C C . VAL A 1 105 ? -17.476 -5.168 23.475 1.00 97.19 105 VAL A C 1
ATOM 864 O O . VAL A 1 105 ? -17.484 -3.939 23.408 1.00 97.19 105 VAL A O 1
ATOM 867 N N . THR A 1 106 ? -18.291 -5.838 24.289 1.00 97.81 106 THR A N 1
ATOM 868 C CA . THR A 1 106 ? -19.043 -5.161 25.348 1.00 97.81 106 THR A CA 1
ATOM 869 C C . THR A 1 106 ? -18.102 -4.907 26.518 1.00 97.81 106 THR A C 1
ATOM 871 O O . THR A 1 106 ? -17.636 -5.846 27.156 1.00 97.81 106 THR A O 1
ATOM 874 N N . ASP A 1 107 ? -17.810 -3.643 26.796 1.00 95.31 107 ASP A N 1
ATOM 875 C CA . ASP A 1 107 ? -16.990 -3.250 27.934 1.00 95.31 107 ASP A CA 1
ATOM 876 C C . ASP A 1 107 ? -17.688 -3.602 29.258 1.00 95.31 107 ASP A C 1
ATOM 878 O O . ASP A 1 107 ? -18.810 -3.162 29.505 1.00 95.31 107 ASP A O 1
ATOM 882 N N . GLU A 1 108 ? -17.034 -4.383 30.119 1.00 93.88 108 GLU A N 1
ATOM 883 C CA . GLU A 1 108 ? -17.650 -4.917 31.344 1.00 93.88 108 GLU A CA 1
ATOM 884 C C . GLU A 1 108 ? -17.961 -3.837 32.391 1.00 93.88 108 GLU A C 1
ATOM 886 O O . GLU A 1 108 ? -18.880 -3.995 33.194 1.00 93.88 108 GLU A O 1
ATOM 891 N N . VAL A 1 109 ? -17.219 -2.725 32.380 1.00 94.69 109 VAL A N 1
ATOM 892 C CA . VAL A 1 109 ? -17.383 -1.632 33.350 1.00 94.69 109 VAL A CA 1
ATOM 893 C C . VAL A 1 109 ? -18.531 -0.712 32.946 1.00 94.69 109 VAL A C 1
ATOM 895 O O . VAL A 1 109 ? -19.350 -0.320 33.777 1.00 94.69 109 VAL A O 1
ATOM 898 N N . THR A 1 110 ? -18.587 -0.334 31.670 1.00 96.56 110 THR A N 1
ATOM 899 C CA . THR A 1 110 ? -19.541 0.660 31.162 1.00 96.56 110 THR A CA 1
ATOM 900 C C . THR A 1 110 ? -20.763 0.049 30.478 1.00 96.56 110 THR A C 1
ATOM 902 O O . THR A 1 110 ? -21.745 0.761 30.257 1.00 96.56 110 THR A O 1
ATOM 905 N N . GLY A 1 111 ? -20.718 -1.237 30.117 1.00 97.00 111 GLY A N 1
ATOM 906 C CA . GLY A 1 111 ? -21.754 -1.944 29.357 1.00 97.00 111 GLY A CA 1
ATOM 907 C C . GLY A 1 111 ? -21.879 -1.503 27.894 1.00 97.00 111 GLY A C 1
ATOM 908 O O . GLY A 1 111 ? -22.857 -1.848 27.231 1.00 97.00 111 GLY A O 1
ATOM 909 N N . LYS A 1 112 ? -20.940 -0.697 27.380 1.00 97.12 112 LYS A N 1
ATOM 910 C CA . LYS A 1 112 ? -20.989 -0.143 26.019 1.00 97.12 112 LYS A CA 1
ATOM 911 C C . LYS A 1 112 ? -20.224 -1.022 25.035 1.00 97.12 112 LYS A C 1
ATOM 913 O O . LYS A 1 112 ? -19.212 -1.615 25.387 1.00 97.12 112 LYS A O 1
ATOM 918 N N . GLN A 1 113 ? -20.663 -1.034 23.777 1.00 97.50 113 GLN A N 1
ATOM 919 C CA . GLN A 1 113 ? -19.853 -1.574 22.685 1.00 97.50 113 GLN A CA 1
ATOM 920 C C . GLN A 1 113 ? -18.643 -0.665 22.443 1.00 97.50 113 GLN A C 1
ATOM 922 O O . GLN A 1 113 ? -18.808 0.525 22.168 1.00 97.50 113 GLN A O 1
ATOM 927 N N . VAL A 1 114 ? -17.448 -1.240 22.517 1.00 96.44 114 VAL A N 1
ATOM 928 C CA . VAL A 1 114 ? -16.162 -0.599 22.224 1.00 96.44 114 VAL A CA 1
ATOM 929 C C . VAL A 1 114 ? -15.409 -1.413 21.176 1.00 96.44 114 VAL A C 1
ATOM 931 O O . VAL A 1 114 ? -15.706 -2.589 20.977 1.00 96.44 114 VAL A O 1
ATOM 934 N N . LEU A 1 115 ? -14.460 -0.782 20.490 1.00 97.06 115 LEU A N 1
ATOM 935 C CA . LEU A 1 115 ? -13.511 -1.458 19.609 1.00 97.06 115 LEU A CA 1
ATOM 936 C C . LEU A 1 115 ? -12.209 -1.683 20.378 1.00 97.06 115 LEU A C 1
ATOM 938 O O . LEU A 1 115 ? -11.770 -0.781 21.089 1.00 97.06 115 LEU A O 1
ATOM 942 N N . ARG A 1 116 ? -11.635 -2.875 20.244 1.00 97.19 116 ARG A N 1
ATOM 943 C CA . ARG A 1 116 ? -10.410 -3.310 20.923 1.00 97.19 116 ARG A CA 1
ATOM 944 C C . ARG A 1 116 ? -9.403 -3.868 19.918 1.00 97.19 116 ARG A C 1
ATOM 946 O O . ARG A 1 116 ? -9.814 -4.440 18.902 1.00 97.19 116 ARG A O 1
ATOM 953 N N . TYR A 1 117 ? -8.120 -3.702 20.222 1.00 97.12 117 TYR A N 1
ATOM 954 C CA . TYR A 1 117 ? -6.985 -4.208 19.444 1.00 97.12 117 TYR A CA 1
ATOM 955 C C . TYR A 1 117 ? -6.237 -5.290 20.233 1.00 97.12 117 TYR A C 1
ATOM 957 O O . TYR A 1 117 ? -6.670 -5.699 21.312 1.00 97.12 117 TYR A O 1
ATOM 965 N N . GLY A 1 118 ? -5.119 -5.784 19.699 1.00 97.62 118 GLY A N 1
ATOM 966 C CA . GLY A 1 118 ? -4.301 -6.749 20.427 1.00 97.62 118 GLY A CA 1
ATOM 967 C C . GLY A 1 118 ? -3.834 -6.184 21.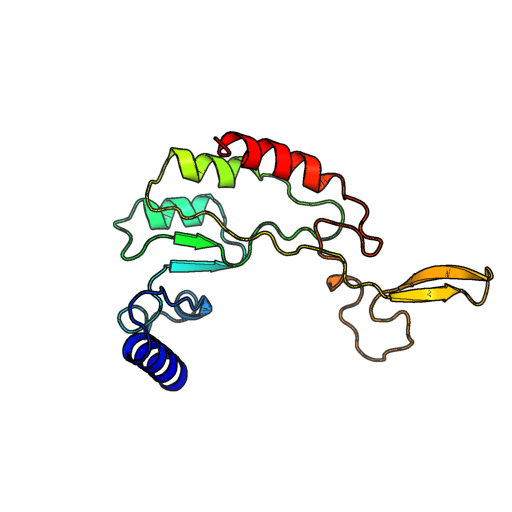775 1.00 97.62 118 GLY A C 1
ATOM 968 O O . GLY A 1 118 ? -3.488 -5.012 21.888 1.00 97.62 118 GLY A O 1
ATOM 969 N N . GLY A 1 119 ? -3.760 -7.017 22.806 1.00 96.12 119 GLY A N 1
ATOM 970 C CA . GLY A 1 119 ? -3.397 -6.602 24.164 1.00 96.12 119 GLY A CA 1
ATOM 971 C C . GLY A 1 119 ? -4.605 -6.206 25.017 1.00 96.12 119 GLY A C 1
ATOM 972 O O . GLY A 1 119 ? -4.517 -6.269 26.241 1.00 96.12 119 GLY A O 1
ATOM 973 N N . ASP A 1 120 ? -5.751 -5.891 24.403 1.00 95.56 120 ASP A N 1
ATOM 974 C CA . ASP A 1 120 ? -7.012 -5.651 25.116 1.00 95.56 120 ASP A CA 1
ATOM 975 C C . ASP A 1 120 ? -7.777 -6.954 25.455 1.00 95.56 120 ASP A C 1
ATOM 977 O O . ASP A 1 120 ? -8.858 -6.892 26.063 1.00 95.56 120 ASP A O 1
ATOM 981 N N . PHE A 1 121 ? -7.253 -8.123 25.051 1.00 95.31 121 PHE A N 1
ATOM 982 C CA . PHE A 1 121 ? -7.805 -9.459 25.332 1.00 95.31 121 PHE A CA 1
ATOM 983 C C . PHE A 1 121 ? -6.862 -10.311 26.195 1.00 95.31 121 PHE A C 1
ATOM 985 O O . PHE A 1 121 ? -6.869 -11.541 26.113 1.00 95.31 121 PHE A O 1
ATOM 992 N N . ASP A 1 122 ? -6.053 -9.653 27.029 1.00 93.25 122 ASP A N 1
ATOM 993 C CA . ASP A 1 122 ? -5.101 -10.282 27.949 1.00 93.25 122 ASP A CA 1
ATOM 994 C C . ASP A 1 122 ? -4.033 -11.147 27.249 1.00 93.25 122 ASP A C 1
ATOM 996 O O . ASP A 1 122 ? -3.444 -12.057 27.849 1.00 93.25 122 ASP A O 1
ATOM 1000 N N . GLU A 1 123 ? -3.740 -10.878 25.972 1.00 96.44 123 GLU A N 1
ATOM 1001 C CA . GLU A 1 123 ? -2.658 -11.558 25.273 1.00 96.44 123 GLU A CA 1
ATOM 1002 C C . GLU A 1 123 ? -1.303 -11.219 25.902 1.00 96.44 123 GLU A C 1
ATOM 1004 O O . GLU A 1 123 ? -0.941 -10.063 26.110 1.00 96.44 123 GLU A O 1
ATOM 1009 N N . ARG A 1 124 ? -0.488 -12.250 26.157 1.00 92.69 124 ARG A N 1
ATOM 1010 C CA . ARG A 1 124 ? 0.866 -12.065 26.705 1.00 92.69 124 ARG A CA 1
ATOM 1011 C C . ARG A 1 124 ? 1.821 -11.380 25.718 1.00 92.69 124 ARG A C 1
ATOM 1013 O O . ARG A 1 124 ? 2.769 -10.724 26.144 1.00 92.69 124 ARG A O 1
ATOM 1020 N N . HIS A 1 125 ? 1.609 -11.593 24.423 1.00 95.25 125 HIS A N 1
ATOM 1021 C CA . HIS A 1 125 ? 2.379 -10.999 23.335 1.00 95.25 125 HIS A CA 1
ATOM 1022 C C . HIS A 1 125 ? 1.403 -10.414 22.320 1.00 95.25 125 HIS A C 1
ATOM 1024 O O . HIS A 1 125 ? 0.492 -11.116 21.887 1.00 95.25 125 HIS A O 1
ATOM 1030 N N . SER A 1 126 ? 1.603 -9.147 21.971 1.00 96.56 126 SER A N 1
ATOM 1031 C CA . SER A 1 126 ? 0.760 -8.395 21.051 1.00 96.56 126 SER A CA 1
ATOM 1032 C C . SER A 1 126 ? 1.570 -7.261 20.423 1.00 96.56 126 SER A C 1
ATOM 1034 O O . SER A 1 126 ? 2.408 -6.667 21.104 1.00 96.56 126 SER A O 1
ATOM 1036 N N . ASP A 1 127 ? 1.273 -6.954 19.160 1.00 97.31 127 ASP A N 1
ATOM 1037 C CA . ASP A 1 127 ? 1.740 -5.753 18.448 1.00 97.31 127 ASP A CA 1
ATOM 1038 C C . ASP A 1 127 ? 0.723 -4.593 18.542 1.00 97.31 127 ASP A C 1
ATOM 1040 O O . ASP A 1 127 ? 0.796 -3.600 17.823 1.00 97.31 127 ASP A O 1
ATOM 1044 N N . TYR A 1 128 ? -0.220 -4.717 19.476 1.00 96.44 128 TYR A N 1
ATOM 1045 C CA . TYR A 1 128 ? -1.168 -3.695 19.907 1.00 96.44 128 TYR A CA 1
ATOM 1046 C C . TYR A 1 128 ? -2.020 -3.109 18.773 1.00 96.44 128 TYR A C 1
ATOM 1048 O O . TYR A 1 128 ? -2.618 -3.839 17.975 1.00 96.44 128 TYR A O 1
ATOM 1056 N N . GLU A 1 129 ? -2.123 -1.785 18.722 1.00 96.12 129 GLU A N 1
ATOM 1057 C CA . GLU A 1 129 ? -2.929 -1.035 17.773 1.00 96.12 129 GLU A CA 1
ATOM 1058 C C . GLU A 1 129 ? -2.311 -0.945 16.374 1.00 96.12 129 GLU A C 1
ATOM 1060 O O . GLU A 1 129 ? -2.869 -0.258 15.525 1.00 96.12 129 GLU A O 1
ATOM 1065 N N . PHE A 1 130 ? -1.210 -1.656 16.086 1.00 98.00 130 PHE A N 1
ATOM 1066 C CA . PHE A 1 130 ? -0.614 -1.715 14.741 1.00 98.00 130 PHE A CA 1
ATOM 1067 C C . PHE A 1 130 ? -1.542 -2.358 13.690 1.00 98.00 130 PHE A C 1
ATOM 1069 O O . PHE A 1 130 ? -1.282 -2.270 12.503 1.00 98.00 130 PHE A O 1
ATOM 1076 N N . SER A 1 131 ? -2.652 -2.955 14.133 1.00 97.62 131 SER A N 1
ATOM 1077 C CA . SER A 1 131 ? -3.782 -3.411 13.307 1.00 97.62 131 SER A CA 1
ATOM 1078 C C . SER A 1 131 ? -4.854 -2.32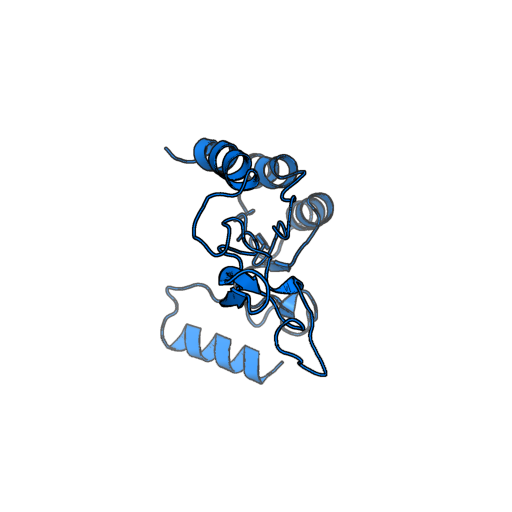8 13.058 1.00 97.62 131 SER A C 1
ATOM 1080 O O . SER A 1 131 ? -5.870 -2.579 12.415 1.00 97.62 131 SER A O 1
ATOM 1082 N N . GLY A 1 132 ? -4.678 -1.127 13.613 1.00 97.81 132 GLY A N 1
ATOM 1083 C CA . GLY A 1 132 ? -5.499 0.072 13.406 1.00 97.81 132 GLY A CA 1
ATOM 1084 C C . GLY A 1 132 ? -4.908 0.994 12.337 1.00 97.81 132 GLY A C 1
ATOM 1085 O O . GLY A 1 132 ? -4.704 2.193 12.573 1.00 97.81 132 GLY A O 1
ATOM 1086 N N . ASP A 1 133 ? -4.579 0.411 11.188 1.00 98.25 133 ASP A N 1
ATOM 1087 C CA . ASP A 1 133 ? -3.766 0.970 10.110 1.00 98.25 133 ASP A CA 1
ATOM 1088 C C . ASP A 1 133 ? -4.535 1.349 8.830 1.00 98.25 133 ASP A C 1
ATOM 1090 O O . ASP A 1 133 ? -3.917 1.741 7.834 1.00 98.25 133 ASP A O 1
ATOM 1094 N N . GLY A 1 134 ? -5.871 1.365 8.877 1.00 98.12 134 GLY A N 1
ATOM 1095 C CA . GLY A 1 134 ? -6.711 1.550 7.692 1.00 98.12 134 GLY A CA 1
ATOM 1096 C C . GLY A 1 134 ? -7.198 2.963 7.425 1.00 98.12 134 GLY A C 1
ATOM 1097 O O . GLY A 1 134 ? -7.390 3.762 8.334 1.00 98.12 134 GLY A O 1
ATOM 1098 N N . ILE A 1 135 ? -7.467 3.289 6.160 1.00 97.56 135 ILE A N 1
ATOM 1099 C CA . ILE A 1 135 ? -7.966 4.618 5.762 1.00 97.56 135 ILE A CA 1
ATOM 1100 C C . ILE A 1 135 ? -9.440 4.838 6.160 1.00 97.56 135 ILE A C 1
ATOM 1102 O O . ILE A 1 135 ? -9.991 5.942 6.086 1.00 97.56 135 ILE A O 1
ATOM 1106 N N . VAL A 1 136 ? -10.088 3.776 6.629 1.00 98.00 136 VAL A N 1
ATOM 1107 C CA . VAL A 1 136 ? -11.441 3.743 7.174 1.00 98.00 136 VAL A CA 1
ATOM 1108 C C . VAL A 1 136 ? -11.387 3.134 8.578 1.00 98.00 136 VAL A C 1
ATOM 1110 O O . VAL A 1 136 ? -10.662 2.176 8.832 1.00 98.00 136 VAL A O 1
ATOM 1113 N N . PHE A 1 137 ? -12.175 3.675 9.508 1.00 98.06 137 PHE A N 1
ATOM 1114 C CA . PHE A 1 137 ? -12.305 3.109 10.852 1.00 98.06 137 PHE A CA 1
ATOM 1115 C C . PHE A 1 137 ? -12.913 1.696 10.816 1.00 98.06 137 PHE A C 1
ATOM 1117 O O . PHE A 1 137 ? -13.676 1.364 9.909 1.00 98.06 137 PHE A O 1
ATOM 1124 N N . ALA A 1 138 ? -12.705 0.888 11.859 1.00 97.88 138 ALA A N 1
ATOM 1125 C CA . ALA A 1 138 ? -13.214 -0.494 11.916 1.00 97.88 138 ALA A CA 1
ATOM 1126 C C . ALA A 1 138 ? -14.752 -0.595 11.802 1.00 97.88 138 ALA A C 1
ATOM 1128 O O . ALA A 1 138 ? -15.313 -1.604 11.376 1.00 97.88 138 ALA A O 1
ATOM 1129 N N . ASN A 1 139 ? -15.462 0.487 12.135 1.00 96.88 139 ASN A N 1
ATOM 1130 C CA . ASN A 1 139 ? -16.911 0.620 11.967 1.00 96.88 139 ASN A CA 1
ATOM 1131 C C . ASN A 1 139 ? -17.338 1.100 10.562 1.00 96.88 139 ASN A C 1
ATOM 1133 O O . ASN A 1 139 ? -18.492 1.489 10.365 1.00 96.88 139 ASN A O 1
ATOM 1137 N N . ARG A 1 140 ? -16.412 1.093 9.596 1.00 95.94 140 ARG A N 1
ATOM 1138 C CA . ARG A 1 140 ? -16.571 1.535 8.202 1.00 95.94 140 ARG A CA 1
ATOM 1139 C C . ARG A 1 140 ? -16.842 3.031 8.023 1.00 95.94 140 ARG A C 1
ATOM 1141 O O . ARG A 1 140 ? -17.234 3.447 6.935 1.00 95.94 140 ARG A O 1
ATOM 1148 N N . GLN A 1 141 ? -16.663 3.844 9.065 1.00 97.44 141 GLN A N 1
ATOM 1149 C CA . GLN A 1 141 ? -16.739 5.295 8.917 1.00 97.44 141 GLN A CA 1
ATOM 1150 C C . GLN A 1 141 ? -15.443 5.834 8.297 1.00 97.44 141 GLN A C 1
ATOM 1152 O O . GLN A 1 141 ? -14.359 5.392 8.682 1.00 97.44 141 GLN A O 1
ATOM 1157 N N . PRO A 1 142 ? -15.529 6.787 7.356 1.00 96.94 142 PRO A N 1
ATOM 1158 C CA . PRO A 1 142 ? -14.347 7.371 6.730 1.00 96.94 142 PRO A CA 1
ATOM 1159 C C . PRO A 1 142 ? -13.460 8.086 7.759 1.00 96.94 142 PRO A C 1
ATOM 1161 O O . PRO A 1 142 ? -13.971 8.832 8.601 1.00 96.94 142 PRO A O 1
ATOM 1164 N N . LYS A 1 143 ? -12.135 7.909 7.669 1.00 97.62 143 LYS A N 1
ATOM 1165 C CA . LYS A 1 143 ? -11.175 8.777 8.371 1.00 97.62 143 LYS A CA 1
ATOM 1166 C C . LYS A 1 143 ? -10.958 10.071 7.575 1.00 97.62 143 LYS A C 1
ATOM 1168 O O . LYS A 1 143 ? -11.141 10.057 6.358 1.00 97.62 143 LYS A O 1
ATOM 1173 N N . PRO A 1 144 ? -10.502 11.173 8.203 1.00 96.81 144 PRO A N 1
ATOM 1174 C CA . PRO A 1 144 ? -10.176 1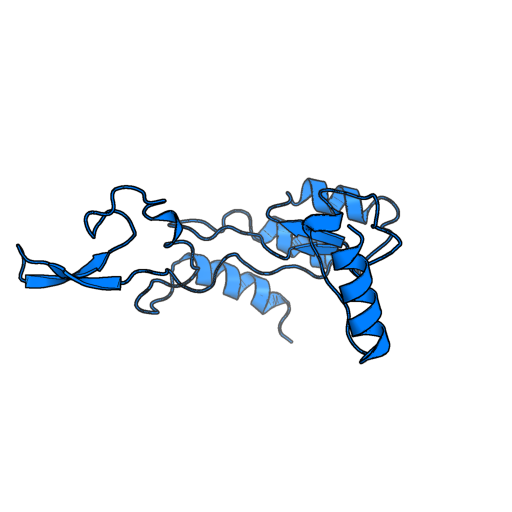2.410 7.485 1.00 96.81 144 PRO A CA 1
ATOM 1175 C C . PRO A 1 144 ? -9.224 12.215 6.293 1.00 96.81 144 PRO A C 1
ATOM 1177 O O . PRO A 1 144 ? -9.406 12.858 5.264 1.00 96.81 144 PRO A O 1
ATOM 1180 N N . ALA A 1 145 ? -8.277 11.275 6.394 1.00 95.94 145 ALA A N 1
ATOM 1181 C CA . ALA A 1 145 ? -7.334 10.933 5.326 1.00 95.94 145 ALA A CA 1
ATOM 1182 C C . ALA A 1 145 ? -8.009 10.568 3.987 1.00 95.94 145 ALA A C 1
ATOM 1184 O O . ALA A 1 145 ? -7.455 10.850 2.926 1.00 95.94 145 ALA A O 1
ATOM 1185 N N . ILE A 1 146 ? -9.225 10.003 4.005 1.00 95.69 146 ILE A N 1
ATOM 1186 C CA . ILE A 1 146 ? -9.929 9.631 2.770 1.00 95.69 146 ILE A CA 1
ATOM 1187 C C . ILE A 1 146 ? -10.273 10.847 1.902 1.00 95.69 146 ILE A C 1
ATOM 1189 O O . ILE A 1 146 ? -10.381 10.718 0.685 1.00 95.69 146 ILE A O 1
ATOM 1193 N N . GLN A 1 147 ? -10.453 12.024 2.514 1.00 95.25 147 GLN A N 1
ATOM 1194 C CA . GLN A 1 147 ? -10.757 13.250 1.783 1.00 95.25 147 GLN A CA 1
ATOM 1195 C C . GLN A 1 147 ? -9.579 13.649 0.891 1.00 95.25 147 GLN A C 1
ATOM 1197 O O . GLN A 1 147 ? -9.787 13.995 -0.270 1.00 95.25 147 GLN A O 1
ATOM 1202 N N . GLU A 1 148 ? -8.358 13.551 1.420 1.00 95.31 148 GLU A N 1
ATOM 1203 C CA . GLU A 1 148 ? -7.130 13.852 0.684 1.00 95.31 148 GLU A CA 1
ATOM 1204 C C . GLU A 1 148 ? -6.938 12.862 -0.469 1.00 95.31 148 GLU A C 1
ATOM 1206 O O . GLU A 1 148 ? -6.726 13.257 -1.615 1.00 95.31 148 GLU A O 1
ATOM 1211 N N . VAL A 1 149 ? -7.115 11.567 -0.189 1.00 95.88 149 VAL A N 1
ATOM 1212 C CA . VAL A 1 149 ? -6.985 10.515 -1.205 1.00 95.88 149 VAL A CA 1
ATOM 1213 C C . VAL A 1 149 ? -8.007 10.688 -2.321 1.00 95.88 149 VAL A C 1
ATOM 1215 O O . VAL A 1 149 ? -7.641 10.675 -3.495 1.00 95.88 149 VAL A O 1
ATOM 1218 N N . SER A 1 150 ? -9.274 10.920 -1.968 1.00 95.31 150 SER A N 1
ATOM 1219 C CA . SER A 1 150 ? -10.334 11.166 -2.947 1.00 95.31 150 SER A CA 1
ATOM 1220 C C . SER A 1 150 ? -10.055 12.400 -3.798 1.00 95.31 150 SER A C 1
ATOM 1222 O O . SER A 1 150 ? -10.362 12.381 -4.987 1.00 95.31 150 SER A O 1
ATOM 1224 N N . TYR A 1 151 ? -9.501 13.464 -3.212 1.00 95.56 151 TYR A N 1
ATOM 1225 C CA . TYR A 1 151 ? -9.168 14.674 -3.953 1.00 95.56 151 TYR A CA 1
ATOM 1226 C C . TYR A 1 151 ? -8.096 14.404 -5.010 1.00 95.56 151 TYR A C 1
ATOM 1228 O O . TYR A 1 151 ? -8.304 14.738 -6.174 1.00 95.56 151 TYR A O 1
ATOM 1236 N N . TYR A 1 152 ? -6.969 13.790 -4.638 1.00 95.56 152 TYR A N 1
ATOM 1237 C CA . TYR A 1 152 ? -5.868 13.593 -5.582 1.00 95.56 152 TYR A CA 1
ATOM 1238 C C . TYR A 1 152 ? -6.138 12.499 -6.608 1.00 95.56 152 TYR A C 1
ATOM 1240 O O . TYR A 1 152 ? -5.855 12.714 -7.782 1.00 95.56 152 TYR A O 1
ATOM 1248 N N . TYR A 1 153 ? -6.709 11.361 -6.210 1.00 93.81 153 TYR A N 1
ATOM 1249 C CA . TYR A 1 153 ? -7.067 10.318 -7.175 1.00 93.81 153 TYR A CA 1
ATOM 1250 C C . TYR A 1 153 ? -8.152 10.790 -8.141 1.00 93.81 153 TYR A C 1
ATOM 1252 O O . TYR A 1 153 ? -8.028 10.572 -9.343 1.00 93.81 153 TYR A O 1
ATOM 1260 N N . GLY A 1 154 ? -9.130 11.561 -7.656 1.00 93.81 154 GLY A N 1
ATOM 1261 C CA . GLY A 1 154 ? -10.170 12.146 -8.502 1.00 93.81 154 GLY A CA 1
ATOM 1262 C C . GLY A 1 154 ? -9.654 13.128 -9.563 1.00 93.81 154 GLY A C 1
ATOM 1263 O O . GLY A 1 154 ? -10.403 13.482 -10.465 1.00 93.81 154 GLY A O 1
ATOM 1264 N N . ARG A 1 155 ? -8.386 13.565 -9.505 1.00 90.94 155 ARG A N 1
ATOM 1265 C CA . ARG A 1 155 ? -7.765 14.365 -10.580 1.00 90.94 155 ARG A CA 1
ATOM 1266 C C . ARG A 1 155 ? -7.443 13.547 -11.832 1.00 90.94 155 ARG A C 1
ATOM 1268 O O . ARG A 1 155 ? -7.225 14.149 -12.880 1.00 90.94 155 ARG A O 1
ATOM 1275 N N . TYR A 1 156 ? -7.389 12.222 -11.711 1.00 83.69 156 TYR A N 1
ATOM 1276 C CA . TYR A 1 156 ? -7.042 11.289 -12.787 1.00 83.69 156 TYR A CA 1
ATOM 1277 C C . TYR A 1 156 ? -8.228 10.416 -13.223 1.00 83.69 156 TYR A C 1
ATOM 1279 O O . TYR A 1 156 ? -8.110 9.660 -14.188 1.00 83.69 156 TYR A O 1
ATOM 1287 N N . ASP A 1 157 ? -9.375 10.546 -12.553 1.00 78.38 157 ASP A N 1
ATOM 1288 C CA . ASP A 1 157 ? -10.640 9.967 -12.997 1.00 78.38 157 ASP A CA 1
ATOM 1289 C C . ASP A 1 157 ? -11.223 10.841 -14.126 1.00 78.38 157 ASP A C 1
ATOM 1291 O O . ASP A 1 157 ? -11.558 12.007 -13.910 1.00 78.38 157 ASP A O 1
ATOM 1295 N N . ASN A 1 158 ? -11.310 10.286 -15.343 1.00 56.28 158 ASN A N 1
ATOM 1296 C CA . ASN A 1 158 ? -11.955 10.922 -16.506 1.00 56.28 158 ASN A CA 1
ATOM 1297 C C . ASN A 1 158 ? -13.486 10.889 -16.417 1.00 56.28 158 ASN A C 1
ATOM 1299 O O . ASN A 1 158 ? -14.032 9.785 -16.185 1.00 56.28 158 ASN A O 1
#